Protein AF-A0A9E4BJA9-F1 (afdb_monomer_lite)

Radius of gyration: 16.64 Å; chains: 1; bounding box: 30×32×44 Å

Secondary structure (DSSP, 8-state):
--EEGGGTEE-----SEEEE-TT---SSGGGGEEEEEEE-SSTTEEEEEEEEEEES-TT-TT-EEEEEEEEEEEE---------

pLDDT: mean 92.29, std 5.51, range [70.06, 97.44]

Sequence (84 aa):
MNTRRDDDRYQVDTGPIVFPDLSVRPERLIDCLMLAFVAFNVPHFADFVIEVPTTVDPDHPDLQIYHFSKIVSMPARNRLFAVE

Foldseek 3Di:
DDADPVVGDDDQDFDQDWDFPPVDDDPDRVVRTWTWGWDDDDFFKIKTQTFDWDQPDPVCRVRTDTDSHDIDMDTHGDDDDDDD

Structure (mmCIF, N/CA/C/O backbone):
data_AF-A0A9E4BJA9-F1
#
_entry.id   AF-A0A9E4BJA9-F1
#
loop_
_atom_site.group_PDB
_atom_site.id
_atom_site.type_symbol
_atom_site.label_atom_id
_atom_site.label_alt_id
_atom_site.label_comp_id
_atom_site.label_asym_id
_atom_site.label_entit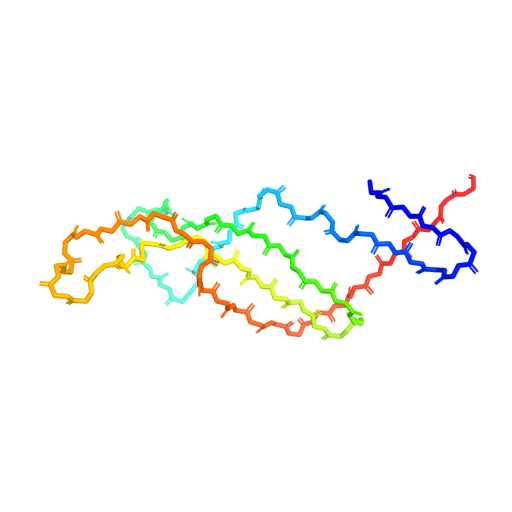y_id
_atom_site.label_seq_id
_atom_site.pdbx_PDB_ins_code
_atom_site.Cartn_x
_atom_site.Cartn_y
_atom_site.Cartn_z
_atom_site.occupancy
_atom_site.B_iso_or_equiv
_atom_site.auth_seq_id
_atom_site.auth_comp_id
_atom_site.auth_asym_id
_atom_site.auth_atom_id
_atom_site.pdbx_PDB_model_num
ATOM 1 N N . MET A 1 1 ? 0.276 -1.866 -16.767 1.00 78.50 1 MET A N 1
ATOM 2 C CA . MET A 1 1 ? 1.514 -1.267 -16.230 1.00 78.50 1 MET A CA 1
ATOM 3 C C . MET A 1 1 ? 2.123 -0.376 -17.293 1.00 78.50 1 MET A C 1
ATOM 5 O O . MET A 1 1 ? 2.363 -0.853 -18.395 1.00 78.50 1 MET A O 1
ATOM 9 N N . ASN A 1 2 ? 2.323 0.904 -16.986 1.00 86.94 2 ASN A N 1
ATOM 10 C CA . ASN A 1 2 ? 2.955 1.840 -17.914 1.00 86.94 2 ASN A CA 1
ATOM 11 C C . ASN A 1 2 ? 4.475 1.710 -17.813 1.00 86.94 2 ASN A C 1
ATOM 13 O O . ASN A 1 2 ? 5.023 1.722 -16.711 1.00 86.94 2 ASN A O 1
ATOM 17 N N . THR A 1 3 ? 5.149 1.593 -18.956 1.00 88.62 3 THR A N 1
ATOM 18 C CA . THR A 1 3 ? 6.606 1.430 -19.038 1.00 88.62 3 THR A CA 1
ATOM 19 C C . THR A 1 3 ? 7.182 2.334 -20.116 1.00 88.62 3 THR A C 1
ATOM 21 O O . THR A 1 3 ? 6.601 2.438 -21.197 1.00 88.62 3 THR A O 1
ATOM 24 N N . ARG A 1 4 ? 8.352 2.916 -19.865 1.00 89.56 4 ARG A N 1
ATOM 25 C CA . ARG A 1 4 ? 9.179 3.589 -20.862 1.00 89.56 4 ARG A CA 1
ATOM 26 C C . ARG A 1 4 ? 10.491 2.825 -20.992 1.00 89.56 4 ARG A C 1
ATOM 28 O O . ARG A 1 4 ? 11.291 2.806 -20.065 1.00 89.56 4 ARG A O 1
ATOM 35 N N . ARG A 1 5 ? 10.673 2.172 -22.140 1.00 87.50 5 ARG A N 1
ATOM 36 C CA . ARG A 1 5 ? 11.794 1.251 -22.383 1.00 87.50 5 ARG A CA 1
ATOM 37 C C . ARG A 1 5 ? 13.132 1.966 -22.568 1.00 87.50 5 ARG A C 1
ATOM 39 O O . ARG A 1 5 ? 14.148 1.399 -22.208 1.00 87.50 5 ARG A O 1
ATOM 46 N N . ASP A 1 6 ? 13.126 3.202 -23.070 1.00 92.50 6 ASP A N 1
ATOM 47 C CA . ASP A 1 6 ? 14.355 3.959 -23.358 1.00 92.50 6 ASP A CA 1
ATOM 48 C C . ASP A 1 6 ? 15.244 4.180 -22.125 1.00 92.50 6 ASP A C 1
ATOM 50 O O . ASP A 1 6 ? 16.452 4.358 -22.257 1.00 92.50 6 ASP A O 1
ATOM 54 N N . ASP A 1 7 ? 14.652 4.194 -20.929 1.00 89.88 7 ASP A N 1
ATOM 55 C CA . ASP A 1 7 ? 15.366 4.389 -19.667 1.00 89.88 7 ASP A CA 1
ATOM 56 C C . ASP A 1 7 ? 14.889 3.457 -18.546 1.00 89.88 7 ASP A C 1
ATOM 58 O O . ASP A 1 7 ? 14.994 3.798 -17.367 1.00 89.88 7 ASP A O 1
ATOM 62 N N . ASP A 1 8 ? 14.343 2.296 -18.923 1.00 85.31 8 ASP A N 1
ATOM 63 C CA . ASP A 1 8 ? 13.883 1.240 -18.013 1.00 85.31 8 ASP A CA 1
ATOM 64 C C . ASP A 1 8 ? 12.942 1.722 -16.893 1.00 85.31 8 ASP A C 1
ATOM 66 O O . ASP A 1 8 ? 12.883 1.153 -15.797 1.00 85.31 8 ASP A O 1
ATOM 70 N N . ARG A 1 9 ? 12.161 2.776 -17.155 1.00 87.75 9 ARG A N 1
ATOM 71 C CA . ARG A 1 9 ? 11.190 3.295 -16.190 1.00 87.75 9 ARG A CA 1
ATOM 72 C C . ARG A 1 9 ? 9.872 2.564 -16.286 1.00 87.75 9 ARG A C 1
ATOM 74 O O . ARG A 1 9 ? 9.368 2.248 -17.363 1.00 87.75 9 ARG A O 1
ATOM 81 N N . TYR A 1 10 ? 9.249 2.390 -15.135 1.00 88.50 10 TYR A N 1
ATOM 82 C CA . TYR A 1 10 ? 7.919 1.830 -15.041 1.00 88.50 10 TYR A CA 1
ATOM 83 C C . TYR A 1 10 ? 7.145 2.471 -13.899 1.00 88.50 10 TYR A C 1
ATOM 85 O O . TYR A 1 10 ? 7.715 2.882 -12.890 1.00 88.50 10 TYR A O 1
ATOM 93 N N . GLN A 1 11 ? 5.832 2.556 -14.069 1.00 88.06 11 GLN A N 1
ATOM 94 C CA . GLN A 1 11 ? 4.929 2.954 -13.003 1.00 88.06 11 GLN A CA 1
ATOM 95 C C . GLN A 1 11 ? 4.513 1.710 -12.228 1.00 88.06 11 GLN A C 1
ATOM 97 O O . GLN A 1 11 ? 3.945 0.779 -12.801 1.00 88.06 11 GLN A O 1
ATOM 102 N N . VAL A 1 12 ? 4.773 1.715 -10.925 1.00 84.12 12 VAL A N 1
ATOM 103 C CA . VAL A 1 12 ? 4.195 0.736 -10.008 1.00 84.12 12 VAL A CA 1
ATOM 104 C C . VAL A 1 12 ? 2.721 1.091 -9.828 1.00 84.12 12 VAL A C 1
ATOM 106 O O . VAL A 1 12 ? 2.392 2.129 -9.265 1.00 84.12 12 VAL A O 1
ATOM 109 N N . ASP A 1 13 ? 1.849 0.259 -10.390 1.00 70.06 13 ASP A N 1
ATOM 110 C CA . ASP A 1 13 ? 0.394 0.391 -10.309 1.00 70.06 13 ASP A CA 1
ATOM 111 C C . ASP A 1 13 ? -0.150 -0.846 -9.594 1.00 70.06 13 ASP A C 1
ATOM 113 O O . ASP A 1 13 ? -0.514 -1.844 -10.217 1.00 70.06 13 ASP A O 1
ATOM 117 N N . THR A 1 14 ? -0.052 -0.846 -8.265 1.00 74.75 14 THR A N 1
ATOM 118 C CA . THR A 1 14 ? -0.418 -2.001 -7.440 1.00 74.75 14 THR A CA 1
ATOM 119 C C . THR A 1 14 ? -1.399 -1.596 -6.351 1.00 74.75 14 THR A C 1
ATOM 121 O O . THR A 1 14 ? -1.007 -1.277 -5.229 1.00 74.75 14 THR A O 1
ATOM 124 N N . GLY A 1 15 ? -2.691 -1.631 -6.690 1.00 81.62 15 GLY A N 1
ATOM 125 C CA . GLY A 1 15 ? -3.788 -1.581 -5.730 1.00 81.62 15 GLY A CA 1
ATOM 126 C C . GLY A 1 15 ? -5.164 -1.252 -6.331 1.00 81.62 15 GLY A C 1
ATOM 127 O O . GLY A 1 15 ? -5.273 -1.009 -7.532 1.00 81.62 15 GLY A O 1
ATOM 128 N N . PRO A 1 16 ? -6.208 -1.245 -5.485 1.00 88.62 16 PRO A N 1
ATOM 129 C CA . PRO A 1 16 ? -6.121 -1.552 -4.061 1.00 88.62 16 PRO A CA 1
ATOM 130 C C . PRO A 1 16 ? -6.027 -3.065 -3.789 1.00 88.62 16 PRO A C 1
ATOM 132 O O . PRO A 1 16 ? -6.669 -3.877 -4.452 1.00 88.62 16 PRO A O 1
ATOM 135 N N . ILE A 1 17 ? -5.208 -3.440 -2.806 1.00 93.38 17 ILE A N 1
ATOM 136 C CA . ILE A 1 17 ? -5.093 -4.804 -2.275 1.00 93.38 17 ILE A CA 1
ATOM 137 C C . ILE A 1 17 ? -5.632 -4.868 -0.844 1.00 93.38 17 ILE A C 1
ATOM 139 O O . ILE A 1 17 ? -5.730 -3.851 -0.157 1.00 93.38 17 ILE A O 1
ATOM 143 N N . VAL A 1 18 ? -5.934 -6.081 -0.380 1.00 95.12 18 VAL A N 1
ATOM 144 C CA . VAL A 1 18 ? -6.261 -6.339 1.026 1.00 95.12 18 VAL A CA 1
ATOM 145 C C . VAL A 1 18 ? -4.975 -6.604 1.808 1.00 95.12 18 VAL A C 1
ATOM 147 O O . VAL A 1 18 ? -4.227 -7.526 1.482 1.00 95.12 18 VAL A O 1
ATOM 150 N N . PHE A 1 19 ? -4.738 -5.820 2.856 1.00 95.06 19 PHE A N 1
ATOM 151 C CA . PHE A 1 19 ? -3.654 -5.992 3.815 1.00 95.06 19 PHE A CA 1
ATOM 152 C C . PHE A 1 19 ? -4.198 -6.590 5.123 1.00 95.06 19 PHE A C 1
ATOM 154 O O . PHE A 1 19 ? -4.971 -5.922 5.812 1.00 95.06 19 PHE A O 1
ATOM 161 N N . PRO A 1 20 ? -3.820 -7.827 5.491 1.00 95.19 20 PRO A N 1
ATOM 162 C CA . PRO A 1 20 ? -4.233 -8.428 6.752 1.00 95.19 20 PRO A CA 1
ATOM 163 C C . PRO A 1 20 ? -3.285 -8.041 7.897 1.00 95.19 20 PRO A C 1
ATOM 165 O O . PRO A 1 20 ? -2.086 -8.320 7.846 1.00 95.19 20 PRO A O 1
ATOM 168 N N . ASP A 1 21 ? -3.819 -7.464 8.972 1.00 93.50 21 ASP A N 1
ATOM 169 C CA . ASP A 1 21 ? -3.089 -7.323 10.231 1.00 93.50 21 ASP A CA 1
ATOM 170 C C . ASP A 1 21 ? -3.084 -8.659 10.986 1.00 93.50 21 ASP A C 1
ATOM 172 O O . ASP A 1 21 ? -4.030 -9.023 11.685 1.00 93.50 21 ASP A O 1
ATOM 176 N N . LEU A 1 22 ? -1.995 -9.413 10.828 1.00 92.69 22 LEU A N 1
ATOM 177 C CA . LEU A 1 22 ? -1.810 -10.712 11.480 1.00 92.69 22 LEU A CA 1
ATOM 178 C C . LEU A 1 22 ? -1.315 -10.601 12.932 1.00 92.69 22 LEU A C 1
ATOM 180 O O . LEU A 1 22 ? -1.117 -11.626 13.586 1.00 92.69 22 LEU A O 1
ATOM 184 N N . SER A 1 23 ? -1.086 -9.385 13.442 1.00 92.75 23 SER A N 1
ATOM 185 C CA . SER A 1 23 ? -0.680 -9.171 14.837 1.00 92.75 23 SER A CA 1
ATOM 186 C C . SER A 1 23 ? -1.861 -9.227 15.812 1.00 92.75 23 SER A C 1
ATOM 188 O O . SER A 1 23 ? -1.663 -9.423 17.013 1.00 92.75 23 SER A O 1
ATOM 190 N N . VAL A 1 24 ? -3.089 -9.113 15.298 1.00 92.62 24 VAL A N 1
ATOM 191 C CA . VAL A 1 24 ? -4.324 -9.110 16.085 1.00 92.62 24 VAL A CA 1
ATOM 192 C C . VAL A 1 24 ? -5.103 -10.417 15.936 1.00 92.62 24 VAL A C 1
ATOM 194 O O . VAL A 1 24 ? -4.999 -11.133 14.941 1.00 92.62 24 VAL A O 1
ATOM 197 N N . ARG A 1 25 ? -5.923 -10.735 16.942 1.00 94.00 25 ARG A N 1
ATOM 198 C CA . ARG A 1 25 ? -6.908 -11.826 16.891 1.00 94.00 25 ARG A CA 1
ATOM 199 C C . ARG A 1 25 ? -8.308 -11.224 16.988 1.00 94.00 25 ARG A C 1
ATOM 201 O O . ARG A 1 25 ? -8.783 -11.029 18.107 1.00 94.00 25 ARG A O 1
ATOM 208 N N . PRO A 1 26 ? -8.937 -10.865 15.858 1.00 94.56 26 PRO A N 1
ATOM 209 C CA . PRO A 1 26 ? -10.234 -10.211 15.892 1.00 94.56 26 PRO A CA 1
ATOM 210 C C . PRO A 1 26 ? -11.355 -11.227 16.149 1.00 94.56 26 PRO A C 1
ATOM 212 O O . PRO A 1 26 ? 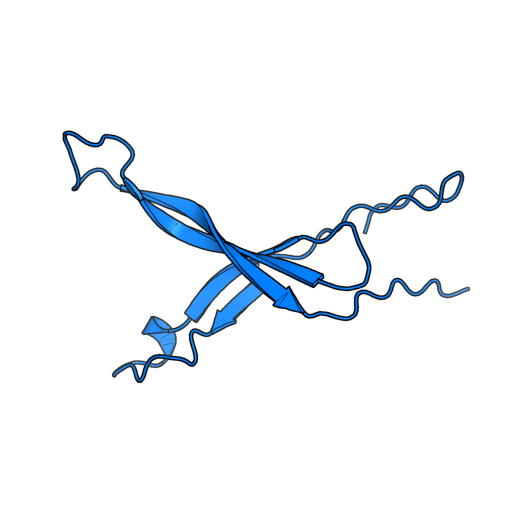-11.227 -12.406 15.818 1.00 94.56 26 PRO A O 1
ATOM 215 N N . GLU A 1 27 ? -12.479 -10.758 16.690 1.00 96.81 27 GLU A N 1
ATOM 216 C CA . GLU A 1 27 ? -13.707 -11.560 16.785 1.00 96.81 27 GLU A CA 1
ATOM 217 C C . GLU A 1 27 ? -14.271 -11.866 15.388 1.00 96.81 27 GLU A C 1
ATOM 219 O O . GLU A 1 27 ? -14.702 -12.985 15.110 1.00 96.81 27 GLU A O 1
ATOM 224 N N . ARG A 1 28 ? -14.207 -10.886 14.477 1.00 96.44 28 ARG A N 1
ATOM 225 C CA . ARG A 1 28 ? -14.606 -11.032 13.073 1.00 96.44 28 ARG A CA 1
ATOM 226 C C . ARG A 1 28 ? -13.384 -10.851 12.185 1.00 96.44 28 ARG A C 1
ATOM 228 O O . ARG A 1 28 ? -12.715 -9.829 12.258 1.00 96.44 28 ARG A O 1
ATOM 235 N N . LEU A 1 29 ? -13.123 -11.801 11.287 1.00 93.69 29 LEU A N 1
ATOM 236 C CA . LEU A 1 29 ? -11.945 -11.755 10.404 1.00 93.69 29 LEU A CA 1
ATOM 237 C C . LEU A 1 29 ? -11.864 -10.479 9.556 1.00 93.69 29 LEU A C 1
ATOM 239 O O . LEU A 1 29 ? -10.771 -10.025 9.253 1.00 93.69 29 LEU A O 1
ATOM 243 N N . ILE A 1 30 ? -13.006 -9.888 9.196 1.00 94.00 30 ILE A N 1
ATOM 244 C CA . ILE A 1 30 ? -13.042 -8.643 8.420 1.00 94.00 30 ILE A CA 1
ATOM 245 C C . ILE A 1 30 ? -12.385 -7.468 9.157 1.00 94.00 30 ILE A C 1
ATOM 247 O O . ILE A 1 30 ? -11.828 -6.591 8.510 1.00 94.00 30 ILE A O 1
ATOM 251 N N . ASP A 1 31 ? -12.383 -7.475 10.493 1.00 94.50 31 ASP A N 1
ATOM 252 C CA . ASP A 1 31 ? -11.871 -6.364 11.299 1.00 94.50 31 ASP A CA 1
ATOM 253 C C . ASP A 1 31 ? -10.334 -6.257 11.267 1.00 94.50 31 ASP A C 1
ATOM 255 O O . ASP A 1 31 ? -9.792 -5.232 11.669 1.00 94.50 31 ASP A O 1
ATOM 259 N N . CYS A 1 32 ? -9.614 -7.284 10.788 1.00 95.06 32 CYS A N 1
ATOM 260 C CA . CYS A 1 32 ? -8.163 -7.209 10.571 1.00 95.06 32 CYS A CA 1
ATOM 261 C C . CYS A 1 32 ? -7.766 -6.969 9.109 1.00 95.06 32 CYS A C 1
ATOM 263 O O . CYS A 1 32 ? -6.576 -6.953 8.800 1.00 95.06 32 CYS A O 1
ATOM 265 N N . LEU A 1 33 ? -8.727 -6.793 8.200 1.00 95.50 33 LEU A N 1
ATOM 266 C CA . LEU A 1 33 ? -8.459 -6.537 6.788 1.00 95.50 33 LEU A CA 1
ATOM 267 C C . LEU A 1 33 ? -8.517 -5.032 6.514 1.00 95.50 33 LEU A C 1
ATOM 269 O O . LEU A 1 33 ? -9.516 -4.380 6.801 1.00 95.50 33 LEU A O 1
ATOM 273 N N . MET A 1 34 ? -7.454 -4.483 5.931 1.00 95.31 34 MET A N 1
ATOM 274 C CA . MET A 1 34 ? -7.351 -3.069 5.562 1.00 95.31 34 MET A CA 1
ATOM 275 C C . MET A 1 34 ? -7.123 -2.922 4.059 1.00 95.31 34 MET A C 1
ATOM 277 O O . MET A 1 34 ? -6.567 -3.815 3.419 1.00 95.31 34 MET A O 1
ATOM 281 N N . LEU A 1 35 ? -7.531 -1.792 3.488 1.00 95.94 35 LEU A N 1
ATOM 282 C CA . LEU A 1 35 ? -7.234 -1.469 2.097 1.00 95.94 35 LEU A CA 1
ATOM 283 C C . LEU A 1 35 ? -5.834 -0.861 1.997 1.00 95.94 35 LEU A C 1
ATOM 285 O O . LEU A 1 35 ? -5.469 -0.018 2.815 1.00 95.94 35 LEU A O 1
ATOM 289 N N . ALA A 1 36 ? -5.044 -1.266 1.006 1.00 95.94 36 ALA A N 1
ATOM 290 C CA . ALA A 1 36 ? -3.709 -0.714 0.808 1.00 95.94 36 ALA A CA 1
ATOM 291 C C . ALA A 1 36 ? -3.311 -0.610 -0.667 1.00 95.94 36 ALA A C 1
ATOM 293 O O . ALA A 1 36 ? -3.775 -1.375 -1.515 1.00 95.94 36 ALA A O 1
ATOM 294 N N . PHE A 1 37 ? -2.380 0.295 -0.950 1.00 95.06 37 PHE A N 1
ATOM 295 C CA . PHE A 1 37 ? -1.547 0.268 -2.150 1.00 95.06 37 PHE A CA 1
ATOM 296 C C . PHE A 1 37 ? -0.164 -0.269 -1.800 1.00 95.06 37 PHE A C 1
ATOM 298 O O . PHE A 1 37 ? 0.349 -0.007 -0.713 1.00 95.06 37 PHE A O 1
ATOM 305 N N . VAL A 1 38 ? 0.459 -0.985 -2.732 1.00 93.81 38 VAL A N 1
ATOM 306 C CA . VAL A 1 38 ? 1.881 -1.327 -2.639 1.00 93.81 38 VAL A CA 1
ATOM 307 C C . VAL A 1 38 ? 2.663 -0.302 -3.447 1.00 93.81 38 VAL A C 1
ATOM 309 O O . VAL A 1 38 ? 2.349 -0.064 -4.612 1.00 93.81 38 VAL A O 1
ATOM 312 N N . ALA A 1 39 ? 3.682 0.295 -2.845 1.00 92.81 39 ALA A N 1
ATOM 313 C CA . ALA A 1 39 ? 4.584 1.240 -3.479 1.00 92.81 39 ALA A CA 1
ATOM 314 C C . ALA A 1 39 ? 6.026 0.748 -3.337 1.00 92.81 39 ALA A C 1
ATOM 316 O O . ALA A 1 39 ? 6.453 0.310 -2.271 1.00 92.81 39 ALA A O 1
ATOM 317 N N . PHE A 1 40 ? 6.797 0.815 -4.418 1.00 92.25 40 PHE A N 1
ATOM 318 C CA . PHE A 1 40 ? 8.233 0.559 -4.385 1.00 92.25 40 PHE A CA 1
ATOM 319 C C . PHE A 1 40 ? 8.925 1.287 -5.536 1.00 92.25 40 PHE A C 1
ATOM 321 O O . PHE A 1 40 ? 8.345 1.510 -6.594 1.00 92.25 40 PHE A O 1
ATOM 328 N N . ASN A 1 41 ? 10.188 1.644 -5.339 1.00 88.88 41 ASN A N 1
ATOM 329 C CA . ASN A 1 41 ? 11.055 2.218 -6.374 1.00 88.88 41 ASN A CA 1
ATOM 330 C C . ASN A 1 41 ? 12.458 1.582 -6.390 1.00 88.88 41 ASN A C 1
ATOM 332 O O . ASN A 1 41 ? 13.318 1.982 -7.171 1.00 88.88 41 ASN A O 1
ATOM 336 N N . VAL A 1 42 ? 12.688 0.583 -5.535 1.00 90.00 42 VAL A N 1
ATOM 337 C CA . VAL A 1 42 ? 13.938 -0.173 -5.405 1.00 90.00 42 VAL A CA 1
ATOM 338 C C . VAL A 1 42 ? 13.621 -1.664 -5.217 1.00 90.00 42 VAL A C 1
ATOM 340 O O . VAL A 1 42 ? 12.493 -2.017 -4.868 1.00 90.00 42 VAL A O 1
ATOM 343 N N . PRO A 1 43 ? 14.577 -2.584 -5.441 1.00 91.06 43 PRO A N 1
ATOM 344 C CA . PRO A 1 43 ? 14.259 -4.014 -5.503 1.00 91.06 43 PRO A CA 1
ATOM 345 C C . PRO A 1 43 ? 14.080 -4.722 -4.150 1.00 91.06 43 PRO A C 1
ATOM 347 O O . PRO A 1 43 ? 13.640 -5.870 -4.147 1.00 91.06 43 PRO A O 1
ATOM 350 N N . HIS A 1 44 ? 14.454 -4.094 -3.030 1.00 95.44 44 HIS A N 1
ATOM 351 C CA . HIS A 1 44 ? 14.678 -4.781 -1.748 1.00 95.44 44 HIS A CA 1
ATOM 352 C C . HIS A 1 44 ? 13.642 -4.479 -0.650 1.00 95.44 44 HIS A C 1
ATOM 354 O O . HIS A 1 44 ? 13.702 -5.078 0.424 1.00 95.44 44 HIS A O 1
ATOM 360 N N . PHE A 1 45 ? 12.694 -3.573 -0.895 1.00 96.25 45 PHE A N 1
ATOM 361 C CA . PHE A 1 45 ? 11.584 -3.311 0.021 1.00 96.25 45 PHE A CA 1
ATOM 362 C C . PHE A 1 45 ? 10.332 -2.882 -0.739 1.00 96.25 45 PHE A C 1
ATOM 364 O O . PHE A 1 45 ? 10.409 -2.460 -1.894 1.00 96.25 45 PHE A O 1
ATOM 371 N N . ALA A 1 46 ? 9.188 -2.990 -0.080 1.00 95.38 46 ALA A N 1
ATOM 372 C CA . ALA A 1 46 ? 7.952 -2.375 -0.525 1.00 95.38 46 ALA A CA 1
ATOM 373 C C . ALA A 1 46 ? 7.251 -1.720 0.665 1.00 95.38 46 ALA A C 1
ATOM 375 O O . ALA A 1 46 ? 7.306 -2.230 1.788 1.00 95.38 46 ALA A O 1
ATOM 376 N N . ASP A 1 47 ? 6.593 -0.604 0.391 1.00 95.75 47 ASP A N 1
ATOM 377 C CA . ASP A 1 47 ? 5.720 0.079 1.327 1.00 95.75 47 ASP A CA 1
ATOM 378 C C . ASP A 1 47 ? 4.277 -0.300 1.037 1.00 95.75 47 ASP A C 1
ATOM 380 O O . ASP A 1 47 ? 3.806 -0.210 -0.096 1.00 95.75 47 ASP A O 1
ATOM 384 N N . PHE A 1 48 ? 3.562 -0.691 2.081 1.00 95.12 48 PHE A N 1
ATOM 385 C CA . PHE A 1 48 ? 2.112 -0.758 2.062 1.00 95.12 48 PHE A CA 1
ATOM 386 C C . PHE A 1 48 ? 1.587 0.576 2.577 1.00 95.12 48 PHE A C 1
ATOM 388 O O . PHE A 1 48 ? 1.766 0.904 3.751 1.00 95.12 48 PHE A O 1
ATOM 395 N N . VAL A 1 49 ? 0.964 1.352 1.694 1.00 96.06 49 VAL A N 1
ATOM 396 C CA . VAL A 1 49 ? 0.264 2.586 2.048 1.00 96.06 49 VAL A CA 1
ATOM 397 C C . VAL A 1 49 ? -1.179 2.202 2.340 1.00 96.06 49 VAL A C 1
ATOM 399 O O . VAL A 1 49 ? -1.922 1.841 1.431 1.00 96.06 49 VAL A O 1
ATOM 402 N N . ILE A 1 50 ? -1.538 2.200 3.616 1.00 96.19 50 ILE A N 1
ATOM 403 C CA . ILE A 1 50 ? -2.770 1.637 4.163 1.00 96.19 50 ILE A CA 1
ATOM 404 C C . ILE A 1 50 ? -3.775 2.760 4.415 1.00 96.19 50 ILE A C 1
ATOM 406 O O . ILE A 1 50 ? -3.442 3.797 4.996 1.00 96.19 50 ILE A O 1
ATOM 410 N N . GLU A 1 51 ? -5.012 2.530 3.992 1.00 96.44 51 GLU A N 1
ATOM 411 C CA . GLU A 1 51 ? -6.151 3.385 4.293 1.00 96.44 51 GLU A CA 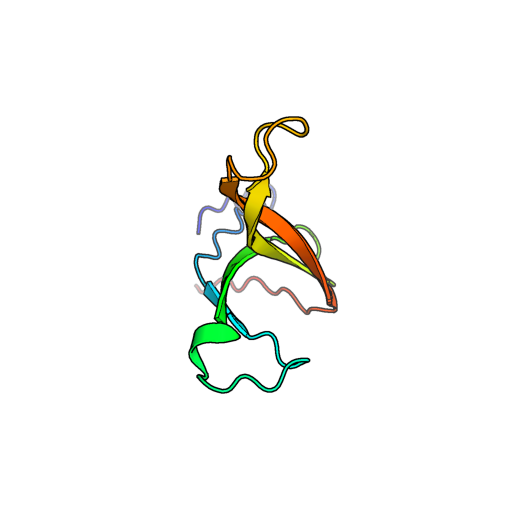1
ATOM 412 C C . GLU A 1 51 ? -6.554 3.226 5.759 1.00 96.44 51 GLU A C 1
ATOM 414 O O . GLU A 1 51 ? -6.868 2.127 6.221 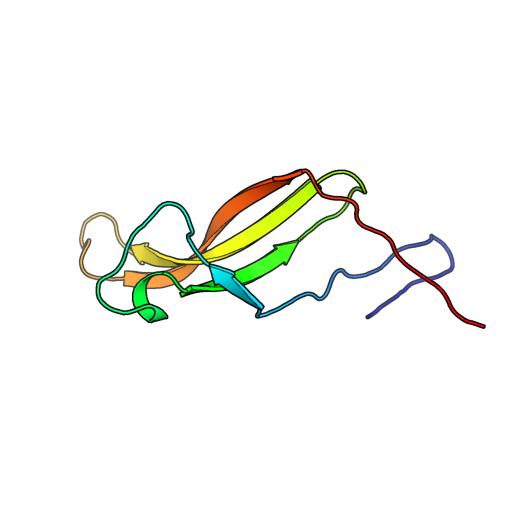1.00 96.44 51 GLU A O 1
ATOM 419 N N . VAL A 1 52 ? -6.552 4.332 6.498 1.00 95.75 52 VAL A N 1
ATOM 420 C CA . VAL A 1 52 ? -6.962 4.369 7.901 1.00 95.75 52 VAL A CA 1
ATOM 421 C C . VAL A 1 52 ? -7.807 5.612 8.177 1.00 95.75 52 VAL A C 1
ATOM 423 O O . VAL A 1 52 ? -7.635 6.634 7.499 1.00 95.75 52 VAL A O 1
ATOM 426 N N . PRO A 1 53 ? -8.697 5.570 9.185 1.00 95.88 53 PRO A N 1
ATOM 427 C CA . PRO A 1 53 ? -9.322 6.778 9.698 1.00 95.88 53 PRO A CA 1
ATOM 428 C C . PRO A 1 53 ? -8.241 7.784 10.100 1.00 95.88 53 PRO A C 1
ATOM 430 O O . PRO A 1 53 ? -7.328 7.471 10.863 1.00 95.88 53 PRO A O 1
ATOM 433 N N . THR A 1 54 ? -8.316 8.978 9.531 1.00 96.44 54 THR A N 1
ATOM 434 C CA . THR A 1 54 ? -7.350 10.056 9.717 1.00 96.44 54 THR A CA 1
ATOM 435 C C . THR A 1 54 ? -8.112 11.311 10.115 1.00 96.44 54 THR A C 1
ATOM 437 O O . THR A 1 54 ? -9.010 11.752 9.393 1.00 96.44 54 THR A O 1
ATOM 440 N N . THR A 1 55 ? -7.763 11.876 11.269 1.00 96.88 55 THR A N 1
ATOM 441 C CA . THR A 1 55 ? -8.318 13.138 11.767 1.00 96.88 55 THR A CA 1
ATOM 442 C C . THR A 1 55 ? -7.953 14.283 10.827 1.00 96.88 55 THR A C 1
ATOM 444 O O . THR A 1 55 ? -6.781 14.480 10.512 1.00 96.88 55 THR A O 1
ATOM 447 N N . VAL A 1 56 ? -8.961 15.033 10.381 1.00 95.94 56 VAL A N 1
ATOM 448 C CA . VAL A 1 56 ? -8.777 16.193 9.492 1.00 95.94 56 VAL A CA 1
ATOM 449 C C . VAL A 1 56 ? -8.422 17.447 10.288 1.00 95.94 56 VAL A C 1
ATOM 451 O O . VAL A 1 56 ? -7.645 18.274 9.815 1.00 95.94 56 VAL A O 1
ATOM 454 N N . ASP A 1 57 ? -8.971 17.569 11.496 1.00 95.50 57 ASP A N 1
ATOM 455 C CA . ASP A 1 57 ? -8.786 18.715 12.381 1.00 95.50 57 ASP A CA 1
ATOM 456 C C . ASP A 1 57 ? -8.422 18.241 13.803 1.00 95.50 57 ASP A C 1
ATOM 458 O O . ASP A 1 57 ? -9.229 17.552 14.433 1.00 95.50 57 ASP A O 1
ATOM 462 N N . PRO A 1 58 ? -7.224 18.575 14.322 1.00 92.81 58 PRO A N 1
ATOM 463 C CA . PRO A 1 58 ? -6.792 18.171 15.659 1.00 92.81 58 PRO A CA 1
ATOM 464 C C . PRO A 1 58 ? -7.710 18.631 16.800 1.00 92.81 58 PRO A C 1
ATOM 466 O O . PRO A 1 58 ? -7.796 17.930 17.809 1.00 92.81 58 PRO A O 1
ATOM 469 N N . ASP A 1 59 ? -8.399 19.767 16.649 1.00 97.31 59 ASP A N 1
ATOM 470 C CA . ASP A 1 59 ? -9.321 20.294 17.666 1.00 97.31 59 ASP A CA 1
ATOM 471 C C . ASP A 1 59 ? -10.693 19.589 17.618 1.00 97.31 59 ASP A C 1
ATOM 473 O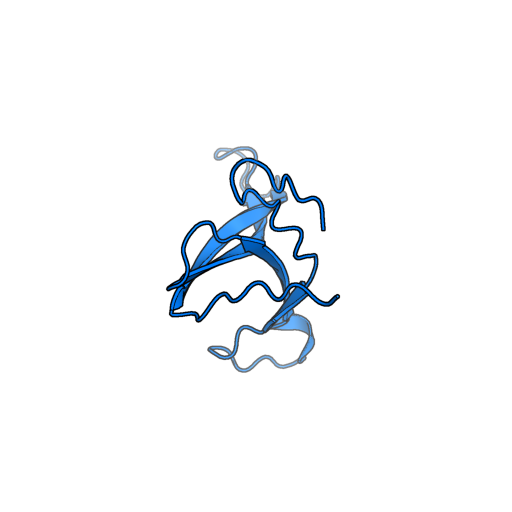 O . ASP A 1 59 ? -11.480 19.656 18.568 1.00 97.31 59 ASP A O 1
ATOM 477 N N . HIS A 1 60 ? -10.967 18.853 16.536 1.00 95.56 60 HIS A N 1
ATOM 478 C CA . HIS A 1 60 ? -12.185 18.078 16.315 1.00 95.56 60 HIS A CA 1
ATOM 479 C C . HIS A 1 60 ? -11.847 16.614 15.963 1.00 95.56 60 HIS A C 1
ATOM 481 O O . HIS A 1 60 ? -12.017 16.196 14.815 1.00 95.56 60 HIS A O 1
ATOM 487 N N . PRO A 1 61 ? -11.412 15.788 16.936 1.00 93.25 61 PRO A N 1
ATOM 488 C CA . PRO A 1 61 ? -10.912 14.429 16.687 1.00 93.25 61 PRO A CA 1
ATOM 489 C C . PRO A 1 61 ? -11.942 13.468 16.073 1.00 93.25 61 PRO A C 1
ATOM 491 O O . PRO A 1 61 ? -11.552 12.481 15.444 1.00 93.25 61 PRO A O 1
ATOM 494 N N . ASP A 1 62 ? -13.235 13.763 16.219 1.00 95.69 62 ASP A N 1
ATOM 495 C CA . ASP A 1 62 ? -14.337 13.002 15.618 1.00 95.69 62 ASP A CA 1
ATOM 496 C C . ASP A 1 62 ? -14.496 13.277 14.109 1.00 95.69 62 ASP A C 1
ATOM 498 O O . ASP A 1 62 ? -15.128 12.497 13.395 1.00 95.69 62 ASP A O 1
ATOM 502 N N . LEU A 1 63 ? -13.910 14.367 13.594 1.00 96.75 63 LEU A N 1
ATOM 503 C CA . LEU A 1 63 ? -13.901 14.689 12.169 1.00 96.75 63 LEU A CA 1
ATOM 504 C C . LEU A 1 63 ? -12.798 13.891 11.464 1.00 96.75 63 LEU A C 1
ATOM 506 O O . LEU A 1 63 ? -11.654 14.336 11.328 1.00 96.75 63 LEU A O 1
ATOM 510 N N . GLN A 1 64 ? -13.159 12.693 11.011 1.00 97.19 64 GLN A N 1
ATOM 511 C CA . GLN A 1 64 ? -12.243 11.765 10.355 1.00 97.19 64 GLN A CA 1
ATOM 512 C C . GLN A 1 64 ? -12.665 11.467 8.920 1.00 97.19 64 GLN A C 1
ATOM 514 O O . GLN A 1 64 ? -13.850 11.372 8.598 1.00 97.19 64 GLN A O 1
ATOM 519 N N . ILE A 1 65 ? -11.665 11.263 8.068 1.00 97.00 65 ILE A N 1
ATOM 520 C CA . ILE A 1 65 ? -11.827 10.679 6.737 1.00 97.00 65 ILE A CA 1
ATOM 521 C C . ILE A 1 65 ? -10.973 9.422 6.635 1.00 97.00 65 ILE A C 1
ATOM 523 O O . ILE A 1 65 ? -9.953 9.299 7.311 1.00 97.00 65 ILE A O 1
ATOM 527 N N . TYR A 1 66 ? -11.352 8.501 5.760 1.00 95.81 66 TYR A N 1
ATOM 528 C CA . TYR A 1 66 ? -10.460 7.412 5.386 1.00 95.81 66 TYR A CA 1
ATOM 529 C C . TYR A 1 66 ? -9.410 7.947 4.409 1.00 95.81 66 TYR A C 1
ATOM 531 O O . TYR A 1 66 ? -9.742 8.506 3.362 1.00 95.81 66 TYR A O 1
ATOM 539 N N . HIS A 1 67 ? -8.139 7.849 4.796 1.00 95.94 67 HIS A N 1
ATOM 540 C CA . HIS A 1 67 ? -7.016 8.336 4.005 1.00 95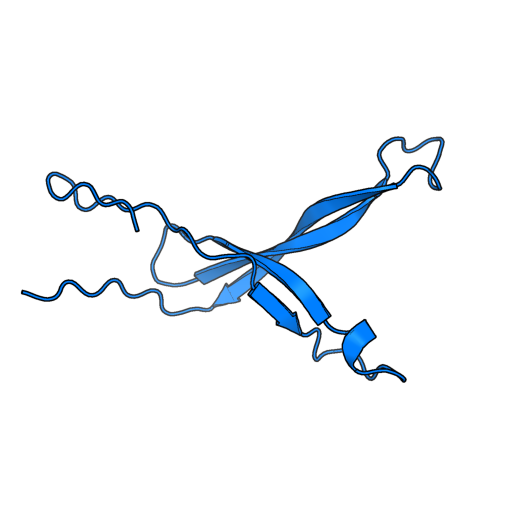.94 67 HIS A CA 1
ATOM 541 C C . HIS A 1 67 ? -5.857 7.340 4.044 1.00 95.94 67 HIS A C 1
ATOM 543 O O . HIS A 1 67 ? -5.601 6.695 5.060 1.00 95.94 67 HIS A O 1
ATOM 549 N N . PHE A 1 68 ? -5.134 7.238 2.931 1.00 95.00 68 PHE A N 1
ATOM 550 C CA . PHE A 1 68 ? -3.931 6.421 2.784 1.00 95.00 68 PHE A CA 1
ATOM 551 C C . PHE A 1 68 ? -2.741 7.074 3.503 1.00 95.00 68 PHE A C 1
ATOM 553 O O . PHE A 1 68 ? -1.833 7.605 2.870 1.00 95.00 68 PHE A O 1
ATOM 560 N N . SER A 1 69 ? -2.778 7.079 4.838 1.00 95.00 69 SER A N 1
ATOM 561 C CA . SER A 1 69 ? -1.847 7.829 5.693 1.00 95.00 69 SER A CA 1
ATOM 562 C C . SER A 1 69 ? -0.931 6.952 6.550 1.00 95.00 69 SER A C 1
ATOM 564 O O . SER A 1 69 ? 0.045 7.450 7.111 1.00 95.00 69 SER A O 1
ATOM 566 N N . LYS A 1 70 ? -1.199 5.643 6.646 1.00 95.94 70 LYS A N 1
ATOM 567 C CA . LYS A 1 70 ? -0.355 4.698 7.387 1.00 95.94 70 LYS A CA 1
ATOM 568 C C . LYS A 1 70 ? 0.585 3.970 6.434 1.00 95.94 70 LYS A C 1
ATOM 570 O O . LYS A 1 70 ? 0.132 3.333 5.494 1.00 95.94 70 LYS A O 1
ATOM 575 N N . ILE A 1 71 ? 1.886 4.009 6.709 1.00 96.44 71 ILE A N 1
ATOM 576 C CA . ILE A 1 71 ? 2.902 3.299 5.922 1.00 96.44 71 ILE A CA 1
ATOM 577 C C . ILE A 1 71 ? 3.452 2.130 6.738 1.00 96.44 71 ILE A C 1
ATOM 579 O O . ILE A 1 71 ? 3.865 2.304 7.885 1.00 96.44 71 ILE A O 1
ATOM 583 N N . VAL A 1 72 ? 3.468 0.941 6.137 1.00 95.94 72 VAL A N 1
ATOM 584 C CA . VAL A 1 72 ? 4.163 -0.239 6.664 1.00 95.94 72 VAL A CA 1
ATOM 585 C C . VAL A 1 72 ? 5.204 -0.686 5.645 1.00 95.94 72 VAL A C 1
ATOM 587 O O . VAL A 1 72 ? 4.857 -1.201 4.585 1.00 95.94 72 VAL A O 1
ATOM 590 N N . SER A 1 73 ? 6.481 -0.505 5.977 1.00 96.62 73 SER A N 1
ATOM 591 C CA . SER A 1 73 ? 7.603 -0.943 5.145 1.00 96.62 73 SER A CA 1
ATOM 592 C C . SER A 1 73 ? 7.978 -2.387 5.459 1.00 96.62 73 SER A C 1
ATOM 594 O O . SER A 1 73 ? 8.155 -2.751 6.624 1.00 96.62 73 SER A O 1
ATOM 596 N N . MET A 1 74 ? 8.148 -3.212 4.427 1.00 95.00 74 MET A N 1
ATOM 597 C CA . MET A 1 74 ? 8.567 -4.605 4.580 1.00 95.00 74 MET A CA 1
ATOM 598 C C . MET A 1 74 ? 9.712 -4.952 3.622 1.00 95.00 74 MET A C 1
ATOM 600 O O . MET A 1 74 ? 9.700 -4.510 2.468 1.00 95.00 74 MET A O 1
ATOM 604 N N . PRO A 1 75 ? 10.686 -5.783 4.049 1.00 97.44 75 PRO A N 1
ATOM 605 C CA . PRO A 1 75 ? 11.626 -6.403 3.124 1.00 97.44 75 PRO A CA 1
ATOM 606 C C . PRO A 1 75 ? 10.863 -7.173 2.046 1.00 97.44 75 PRO A C 1
ATOM 608 O O . PRO A 1 75 ? 9.972 -7.968 2.348 1.00 97.44 75 PRO A O 1
ATOM 611 N N . ALA A 1 76 ? 11.219 -6.943 0.789 1.00 95.31 76 ALA A N 1
ATOM 612 C CA . ALA A 1 76 ? 10.545 -7.544 -0.353 1.00 95.31 76 ALA A CA 1
ATOM 613 C C . ALA A 1 76 ? 11.543 -7.816 -1.478 1.00 95.31 76 ALA A C 1
ATOM 615 O O . ALA A 1 76 ? 12.657 -7.295 -1.487 1.00 95.31 76 ALA A O 1
ATOM 616 N N . ARG A 1 77 ? 11.138 -8.637 -2.448 1.00 95.56 77 ARG A N 1
ATOM 617 C CA . ARG A 1 77 ? 11.894 -8.848 -3.684 1.00 95.56 77 ARG A CA 1
ATOM 618 C C . ARG A 1 77 ? 11.041 -8.424 -4.871 1.00 95.56 77 ARG A C 1
ATOM 620 O O . ARG A 1 77 ? 10.274 -9.229 -5.394 1.00 95.56 77 ARG A O 1
ATOM 627 N N . ASN A 1 78 ? 11.213 -7.184 -5.317 1.00 91.75 78 ASN A N 1
ATOM 628 C CA . ASN A 1 78 ? 10.471 -6.652 -6.458 1.00 91.75 78 ASN A CA 1
ATOM 629 C C . ASN A 1 78 ? 11.140 -7.088 -7.766 1.00 91.75 78 ASN A C 1
ATOM 631 O O . ASN A 1 78 ? 12.353 -6.937 -7.937 1.00 91.75 78 ASN A O 1
ATOM 635 N N . ARG A 1 79 ? 10.365 -7.670 -8.688 1.00 89.38 79 ARG A N 1
ATOM 636 C CA . ARG A 1 79 ? 10.853 -8.170 -9.982 1.00 89.38 79 ARG A CA 1
ATOM 637 C C . ARG A 1 79 ? 9.902 -7.734 -11.087 1.00 89.38 79 ARG A C 1
ATOM 639 O O . ARG A 1 79 ? 8.709 -8.002 -11.000 1.00 89.38 79 ARG A O 1
ATOM 646 N N . LEU A 1 80 ? 10.450 -7.121 -12.131 1.00 86.75 80 LEU A N 1
ATOM 647 C CA . LEU A 1 80 ? 9.738 -6.853 -13.374 1.00 86.75 80 LEU A CA 1
ATOM 648 C C . LEU A 1 80 ? 10.127 -7.925 -14.394 1.00 86.75 80 LEU A C 1
ATOM 650 O O . LEU A 1 80 ? 11.313 -8.188 -14.592 1.00 86.75 80 LEU A O 1
ATOM 654 N N . PHE A 1 81 ? 9.133 -8.551 -15.017 1.00 86.44 81 PHE A N 1
ATOM 655 C CA . PHE A 1 81 ? 9.340 -9.510 -16.098 1.00 86.44 81 PHE A CA 1
ATOM 656 C C . PHE A 1 81 ? 8.856 -8.886 -17.403 1.00 86.44 81 PHE A C 1
ATOM 658 O O . PHE A 1 81 ? 7.734 -8.388 -17.470 1.00 86.44 81 PHE A O 1
ATOM 665 N N . ALA A 1 82 ? 9.698 -8.928 -18.429 1.00 83.81 82 ALA A N 1
ATOM 666 C CA . ALA A 1 82 ? 9.296 -8.678 -19.804 1.00 83.81 82 ALA A CA 1
ATOM 667 C C . ALA A 1 82 ? 9.130 -10.032 -20.502 1.00 83.81 82 ALA A C 1
ATOM 669 O O . ALA A 1 82 ? 9.941 -10.934 -20.290 1.00 83.81 82 ALA A O 1
ATOM 670 N N . VAL A 1 83 ? 8.072 -10.175 -21.296 1.00 84.19 83 VAL A N 1
ATOM 671 C CA . VAL A 1 83 ? 7.818 -11.359 -22.125 1.00 84.19 83 VAL A CA 1
ATOM 672 C C . VAL A 1 83 ? 7.814 -10.897 -23.581 1.00 84.19 83 VAL A C 1
ATOM 674 O O . VAL A 1 83 ? 7.290 -9.815 -23.864 1.00 84.19 83 VAL A O 1
ATOM 677 N N . GLU A 1 84 ? 8.456 -11.676 -24.451 1.00 73.62 84 GLU A N 1
ATOM 678 C CA . GLU A 1 84 ? 8.514 -11.471 -25.907 1.00 73.62 84 GLU A CA 1
ATOM 679 C C . GLU A 1 84 ? 7.345 -12.154 -26.623 1.00 73.62 84 GLU A C 1
ATOM 681 O O . GLU A 1 84 ? 6.954 -13.264 -26.188 1.00 73.62 84 GLU A O 1
#